Protein AF-A0A2N8NBX0-F1 (afdb_monomer_lite)

Foldseek 3Di:
DPPCPDDDDPLNVLVVLVVQLVVCVVVVDDNVVSLVVSCVVSVHDDSVVNVVSNVVNVVVVVVVVVVVVVD

Radius of gyration: 13.88 Å; chains: 1; bounding box: 39×27×31 Å

Structure (mmCIF, N/CA/C/O backbone):
data_AF-A0A2N8NBX0-F1
#
_entry.id   AF-A0A2N8NBX0-F1
#
loop_
_atom_site.group_PDB
_atom_site.id
_atom_site.type_symbol
_atom_site.label_atom_id
_atom_site.label_alt_id
_atom_site.label_comp_id
_atom_site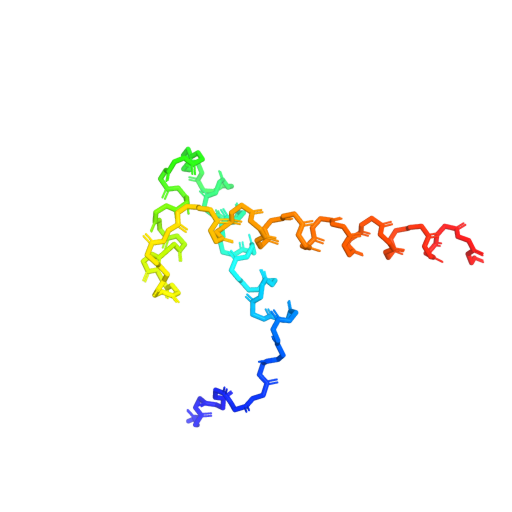.label_asym_id
_atom_site.label_entity_id
_atom_site.label_seq_id
_atom_site.pdbx_PDB_ins_code
_atom_site.Cartn_x
_atom_site.Cartn_y
_atom_site.Cartn_z
_atom_site.occupancy
_atom_site.B_iso_or_equiv
_atom_site.auth_seq_id
_atom_site.auth_comp_id
_atom_site.auth_asym_id
_atom_site.auth_atom_id
_atom_site.pdbx_PDB_model_num
ATOM 1 N N . MET A 1 1 ? -16.549 -15.826 15.551 1.00 42.50 1 MET A N 1
ATOM 2 C CA . MET A 1 1 ? -15.328 -15.007 15.694 1.00 42.50 1 MET A CA 1
ATOM 3 C C . MET A 1 1 ? -15.752 -13.557 15.571 1.00 42.50 1 MET A C 1
ATOM 5 O O . MET A 1 1 ? -16.096 -13.137 14.476 1.00 42.50 1 MET A O 1
ATOM 9 N N . GLU A 1 2 ? -15.845 -12.829 16.683 1.00 42.69 2 GLU A N 1
ATOM 10 C CA . GLU A 1 2 ? -16.106 -11.385 16.639 1.00 42.69 2 GLU A CA 1
ATOM 11 C C . GLU A 1 2 ? -14.919 -10.690 15.962 1.00 42.69 2 GLU A C 1
ATOM 13 O O . GLU A 1 2 ? -13.790 -10.757 16.452 1.00 42.69 2 GLU A O 1
ATOM 18 N N . TYR A 1 3 ? -15.167 -10.053 14.817 1.00 42.62 3 TYR A N 1
ATOM 19 C CA . TYR A 1 3 ? -14.195 -9.200 14.142 1.00 42.62 3 TYR A CA 1
ATOM 20 C C . TYR A 1 3 ? -13.898 -8.002 15.056 1.00 42.62 3 TYR A C 1
ATOM 22 O O . TYR A 1 3 ? -14.657 -7.037 15.119 1.00 42.62 3 TYR A O 1
ATOM 30 N N . ARG A 1 4 ? -12.806 -8.077 15.825 1.00 45.47 4 ARG A N 1
ATOM 31 C CA . ARG A 1 4 ? -12.305 -6.952 16.622 1.00 45.47 4 ARG A CA 1
ATOM 32 C C . ARG A 1 4 ? -11.767 -5.869 15.682 1.00 45.47 4 A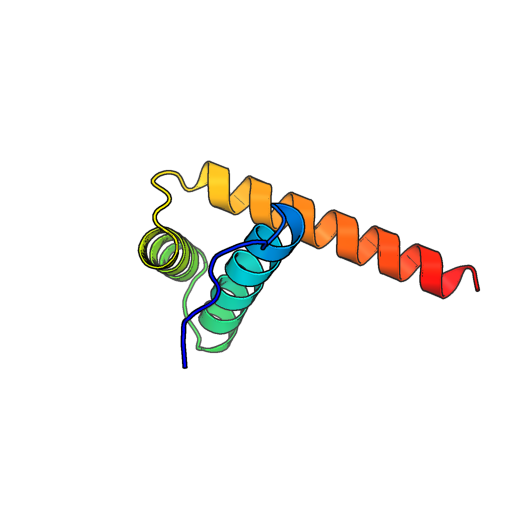RG A C 1
ATOM 34 O O . ARG A 1 4 ? -10.567 -5.762 15.478 1.00 45.47 4 ARG A O 1
ATOM 41 N N . GLU A 1 5 ? -12.641 -4.999 15.188 1.00 55.19 5 GLU A N 1
ATOM 42 C CA . GLU A 1 5 ? -12.271 -3.740 14.512 1.00 55.19 5 GLU A CA 1
ATOM 43 C C . GLU A 1 5 ? -11.572 -2.725 15.448 1.00 55.19 5 GLU A C 1
ATOM 45 O O . GLU A 1 5 ? -11.234 -1.614 15.041 1.00 55.19 5 GLU A O 1
ATOM 50 N N . LYS A 1 6 ? -11.377 -3.055 16.733 1.00 57.28 6 LYS A N 1
ATOM 51 C CA . LYS A 1 6 ? -11.388 -2.036 17.785 1.00 57.28 6 LYS A CA 1
ATOM 52 C C . LYS A 1 6 ? -10.090 -1.279 18.072 1.00 57.28 6 LYS A C 1
ATOM 54 O O . LYS A 1 6 ? -10.215 -0.249 18.716 1.00 57.28 6 LYS A O 1
ATOM 59 N N . TYR A 1 7 ? -8.900 -1.663 17.591 1.00 53.88 7 TYR A N 1
ATOM 60 C CA . TYR A 1 7 ? -7.680 -0.867 17.863 1.00 53.88 7 TYR A CA 1
ATOM 61 C C . TYR A 1 7 ? -6.596 -0.929 16.779 1.00 53.88 7 TYR A C 1
ATOM 63 O O . TYR A 1 7 ? -5.417 -0.966 17.107 1.00 53.88 7 TYR A O 1
ATOM 71 N N . LEU A 1 8 ? -6.952 -0.899 15.490 1.00 65.06 8 LEU A N 1
ATOM 72 C CA . LEU A 1 8 ? -5.929 -0.583 14.487 1.00 65.06 8 LEU A CA 1
ATOM 73 C C . LEU A 1 8 ? -5.564 0.899 14.616 1.00 65.06 8 LEU A C 1
ATOM 75 O O . LEU A 1 8 ? -6.384 1.786 14.342 1.00 65.06 8 LEU A O 1
ATOM 79 N N . THR A 1 9 ? -4.333 1.163 15.038 1.00 85.31 9 THR A N 1
ATOM 80 C CA . THR A 1 9 ? -3.715 2.483 14.963 1.00 85.31 9 THR A CA 1
ATOM 81 C C . THR A 1 9 ? -3.746 2.982 13.519 1.00 85.31 9 THR A C 1
ATOM 83 O O . THR A 1 9 ? -3.819 2.207 12.561 1.00 85.31 9 THR A O 1
ATOM 86 N N . GLN A 1 10 ? -3.667 4.299 13.321 1.00 84.69 10 GLN A N 1
ATOM 87 C CA . GLN A 1 10 ? -3.610 4.854 11.964 1.00 84.69 10 GLN A CA 1
ATOM 88 C C . GLN A 1 10 ? -2.437 4.269 11.156 1.00 84.69 10 GLN A C 1
ATOM 90 O O . GLN A 1 10 ? -2.554 4.075 9.950 1.00 84.69 10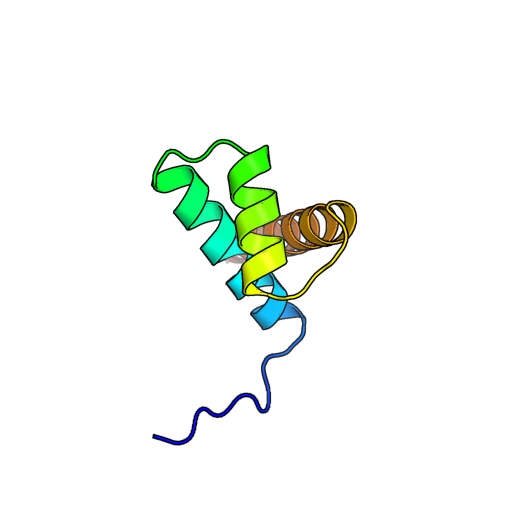 GLN A O 1
ATOM 95 N N . ALA A 1 11 ? -1.333 3.960 11.837 1.00 85.88 11 ALA A N 1
ATOM 96 C CA . ALA A 1 11 ? -0.149 3.333 11.271 1.00 85.88 11 ALA A CA 1
ATOM 97 C C . ALA A 1 11 ? -0.439 1.934 10.699 1.00 85.88 11 ALA A C 1
ATOM 99 O O . ALA A 1 11 ? -0.060 1.655 9.560 1.00 85.88 11 ALA A O 1
ATOM 100 N N . GLU A 1 12 ? -1.151 1.093 11.449 1.00 88.50 12 GLU A N 1
ATOM 101 C CA . GLU A 1 12 ? -1.528 -0.254 11.008 1.00 88.50 12 GLU A CA 1
ATOM 102 C C . GLU A 1 12 ? -2.589 -0.203 9.902 1.00 88.50 12 GLU A C 1
ATOM 104 O O . GLU A 1 12 ? -2.499 -0.942 8.926 1.00 88.50 12 GLU A O 1
ATOM 109 N N . LYS A 1 13 ? -3.550 0.733 9.978 1.00 88.62 13 LYS A N 1
ATOM 110 C CA . LYS A 1 13 ? -4.515 0.957 8.884 1.00 88.62 13 LYS A CA 1
ATOM 111 C C . LYS A 1 13 ? -3.810 1.329 7.583 1.00 88.62 13 LYS A C 1
ATOM 113 O O . LYS A 1 13 ? -4.109 0.758 6.538 1.00 88.62 13 LYS A O 1
ATOM 118 N N . ASP A 1 14 ? -2.868 2.269 7.646 1.00 91.56 14 ASP A N 1
ATOM 119 C CA . ASP A 1 14 ? -2.075 2.685 6.489 1.00 91.56 14 ASP A CA 1
ATOM 120 C C . ASP A 1 14 ? -1.293 1.500 5.887 1.00 91.56 14 ASP A C 1
ATOM 122 O O . ASP A 1 14 ? -1.205 1.377 4.665 1.00 91.56 14 ASP A O 1
ATOM 126 N N . GLU A 1 15 ? -0.754 0.609 6.726 1.00 91.31 15 GLU A N 1
ATOM 127 C CA . GLU A 1 15 ? -0.057 -0.605 6.284 1.00 91.31 15 GLU A CA 1
ATOM 128 C C . GLU A 1 15 ? -0.989 -1.628 5.642 1.00 91.31 15 GLU A C 1
ATOM 130 O O . GLU A 1 15 ? -0.658 -2.153 4.579 1.00 91.31 15 GLU A O 1
ATOM 135 N N . CYS A 1 16 ? -2.169 -1.883 6.215 1.00 91.62 16 CYS A N 1
ATOM 136 C CA . CYS A 1 16 ? -3.164 -2.765 5.605 1.00 91.62 16 CYS A CA 1
ATOM 137 C C . CYS A 1 16 ? -3.574 -2.263 4.214 1.00 91.62 16 CYS A C 1
ATOM 139 O O . CYS A 1 16 ? -3.597 -3.033 3.251 1.00 91.62 16 CYS A O 1
ATOM 141 N N . VAL A 1 17 ? -3.838 -0.958 4.093 1.00 93.56 17 VAL A N 1
ATOM 142 C CA . VAL A 1 17 ? -4.195 -0.318 2.820 1.00 93.56 17 VAL A CA 1
ATOM 143 C C . VAL A 1 17 ? -3.043 -0.424 1.816 1.00 93.56 17 VAL A C 1
ATOM 145 O O . VAL A 1 17 ? -3.264 -0.765 0.652 1.00 93.56 17 VAL A O 1
ATOM 148 N N . TYR A 1 18 ? -1.805 -0.160 2.249 1.00 94.12 18 TYR A N 1
ATOM 149 C CA . TYR A 1 18 ? -0.626 -0.266 1.389 1.00 94.12 18 TYR A CA 1
ATOM 150 C C . TYR A 1 18 ? -0.370 -1.701 0.923 1.00 94.12 18 TYR A C 1
ATOM 152 O O . TYR A 1 18 ? -0.096 -1.920 -0.254 1.00 94.12 18 TYR A O 1
ATOM 160 N N . THR A 1 19 ? -0.520 -2.673 1.818 1.00 94.69 19 THR A N 1
ATOM 161 C CA . THR A 1 19 ? -0.331 -4.098 1.524 1.00 94.69 19 THR A CA 1
ATOM 162 C C . THR A 1 19 ? -1.364 -4.586 0.517 1.00 94.69 19 THR A C 1
ATOM 164 O O . THR A 1 19 ? -1.011 -5.248 -0.455 1.00 94.69 19 THR A O 1
ATOM 167 N N . TYR A 1 20 ? -2.633 -4.205 0.687 1.00 95.06 20 TYR A N 1
ATOM 168 C CA . TYR A 1 20 ? -3.677 -4.513 -0.290 1.00 95.06 20 TYR A CA 1
ATOM 169 C C . TYR A 1 20 ? -3.373 -3.896 -1.660 1.00 95.06 20 TYR A C 1
ATOM 171 O O . TYR A 1 20 ? -3.483 -4.565 -2.685 1.00 95.06 20 TYR A O 1
ATOM 179 N N . PHE A 1 21 ? -2.956 -2.626 -1.680 1.00 94.38 21 PHE A N 1
ATOM 180 C CA . PHE A 1 21 ? -2.548 -1.952 -2.909 1.00 94.38 21 PHE A CA 1
ATOM 181 C C . PHE A 1 21 ? -1.388 -2.680 -3.604 1.00 94.38 21 PHE A C 1
ATOM 183 O O . PHE A 1 21 ? -1.463 -2.912 -4.809 1.00 94.38 21 PHE A O 1
ATOM 190 N N . GLN A 1 22 ? -0.347 -3.063 -2.860 1.00 95.06 22 GLN A N 1
ATOM 191 C CA . GLN A 1 22 ? 0.807 -3.771 -3.412 1.00 95.06 22 GLN A CA 1
ATOM 192 C C . GLN A 1 22 ? 0.406 -5.141 -3.961 1.00 95.06 22 GLN A C 1
ATOM 194 O O . GLN A 1 22 ? 0.729 -5.449 -5.101 1.00 95.06 22 GLN A O 1
ATOM 199 N N . LYS A 1 23 ? -0.415 -5.896 -3.222 1.00 95.62 23 LYS A N 1
ATOM 200 C CA . LYS A 1 23 ? -0.965 -7.173 -3.691 1.00 95.62 23 LYS A CA 1
ATOM 201 C C . LYS A 1 23 ? -1.680 -7.028 -5.038 1.00 95.62 23 LYS A C 1
ATOM 203 O O . LYS A 1 23 ? -1.517 -7.871 -5.909 1.00 95.62 23 LYS A O 1
ATOM 208 N N . LYS A 1 24 ? -2.446 -5.948 -5.238 1.00 95.31 24 LYS A N 1
ATOM 209 C CA . LYS A 1 24 ? -3.113 -5.688 -6.523 1.00 95.31 24 LYS A CA 1
ATOM 210 C C . LYS A 1 24 ? -2.134 -5.408 -7.657 1.00 95.31 24 LYS A C 1
ATOM 212 O O . LYS A 1 24 ? -2.383 -5.855 -8.773 1.00 95.31 24 LYS A O 1
ATOM 217 N N . LEU A 1 25 ? -1.036 -4.705 -7.385 1.00 94.88 25 LEU A N 1
ATOM 218 C CA . LEU A 1 25 ? 0.031 -4.539 -8.373 1.00 94.88 25 LEU A CA 1
ATOM 219 C C . LEU A 1 25 ? 0.679 -5.881 -8.728 1.00 94.88 25 LEU A C 1
ATOM 221 O O . LEU A 1 25 ? 0.880 -6.155 -9.908 1.00 94.88 25 LEU A O 1
ATOM 225 N N . ASP A 1 26 ? 0.946 -6.721 -7.729 1.00 96.00 26 ASP A N 1
ATOM 226 C CA . ASP A 1 26 ? 1.575 -8.032 -7.918 1.00 96.00 26 ASP A CA 1
ATOM 227 C C . ASP A 1 26 ? 0.652 -9.003 -8.684 1.00 96.00 26 ASP A C 1
ATOM 229 O O . ASP A 1 26 ? 1.116 -9.816 -9.478 1.00 96.00 26 ASP A O 1
ATOM 233 N N . GLU A 1 27 ? -0.670 -8.866 -8.525 1.00 95.50 27 GLU A N 1
ATOM 234 C CA . GLU A 1 27 ? -1.701 -9.546 -9.331 1.00 95.50 27 GLU A CA 1
ATOM 235 C C . GLU A 1 27 ? -1.791 -9.017 -10.783 1.00 95.50 27 GLU A C 1
ATOM 237 O O . GLU A 1 27 ? -2.588 -9.517 -11.579 1.00 95.50 27 GLU A O 1
ATOM 242 N N . GLY A 1 28 ? -0.995 -8.007 -11.149 1.00 94.44 28 GLY A N 1
ATOM 243 C CA . GLY A 1 28 ? -0.924 -7.440 -12.497 1.00 94.44 28 GLY A CA 1
ATOM 244 C C . GLY A 1 28 ? -1.830 -6.229 -12.739 1.00 94.44 28 GLY A C 1
ATOM 245 O O . GLY A 1 28 ? -1.950 -5.770 -13.878 1.00 94.44 28 GLY A O 1
ATOM 246 N N . ALA A 1 29 ? -2.478 -5.674 -11.708 1.00 94.62 29 ALA A N 1
ATOM 247 C CA . ALA A 1 29 ? -3.224 -4.431 -11.869 1.00 94.62 29 ALA A CA 1
ATOM 248 C C . ALA A 1 29 ? -2.269 -3.251 -12.101 1.00 94.62 29 ALA A C 1
ATOM 250 O O . ALA A 1 29 ? -1.211 -3.136 -11.484 1.00 94.62 29 ALA A O 1
ATOM 251 N N . ASN A 1 30 ? -2.674 -2.309 -12.952 1.00 95.69 30 ASN A N 1
ATOM 252 C CA . ASN A 1 30 ? -1.943 -1.053 -13.079 1.00 95.69 30 ASN A CA 1
ATOM 253 C C . ASN A 1 30 ? -2.156 -0.156 -11.844 1.00 95.69 30 ASN A C 1
ATOM 255 O O . ASN A 1 30 ? -3.098 -0.332 -11.065 1.00 95.69 30 ASN A O 1
ATOM 259 N N . VAL A 1 31 ? -1.292 0.852 -11.690 1.00 92.69 31 VAL A N 1
ATOM 260 C CA . VAL A 1 31 ? -1.302 1.758 -10.529 1.00 92.69 31 VAL A CA 1
ATOM 261 C C . VAL A 1 31 ? -2.664 2.417 -10.328 1.00 92.69 31 VAL A C 1
ATOM 263 O O . VAL A 1 31 ? -3.140 2.490 -9.196 1.00 92.69 31 VAL A O 1
ATOM 266 N N . THR A 1 32 ? -3.307 2.877 -11.399 1.00 94.31 32 THR A N 1
ATOM 267 C CA . THR A 1 32 ? -4.612 3.542 -11.335 1.00 94.31 32 THR A CA 1
ATOM 268 C C . THR A 1 32 ? -5.687 2.599 -10.803 1.00 94.31 32 THR A C 1
ATOM 270 O O . THR A 1 32 ? -6.368 2.931 -9.835 1.00 94.31 32 THR A O 1
ATOM 273 N N . ARG A 1 33 ? -5.789 1.393 -11.367 1.00 94.19 33 ARG A N 1
ATOM 274 C CA . ARG A 1 33 ? -6.761 0.378 -10.955 1.00 94.19 33 ARG A CA 1
ATOM 275 C C . ARG A 1 33 ? -6.537 -0.061 -9.512 1.00 94.19 33 ARG A C 1
ATOM 277 O O . ARG A 1 33 ? -7.461 0.020 -8.716 1.00 94.19 33 ARG A O 1
ATOM 284 N N . ALA A 1 34 ? -5.302 -0.391 -9.141 1.00 95.12 34 ALA A N 1
ATOM 285 C CA . ALA A 1 34 ? -4.967 -0.754 -7.765 1.00 95.12 34 ALA A CA 1
ATOM 286 C C . ALA A 1 34 ? -5.271 0.384 -6.766 1.00 95.12 34 ALA A C 1
ATOM 288 O O . ALA A 1 34 ? -5.664 0.129 -5.628 1.00 95.12 34 ALA A O 1
ATOM 289 N N . THR A 1 35 ? -5.127 1.650 -7.184 1.00 93.50 35 THR A N 1
ATOM 290 C CA . THR A 1 35 ? -5.507 2.819 -6.369 1.00 93.50 35 THR A CA 1
ATOM 291 C C . THR A 1 35 ? -7.011 2.853 -6.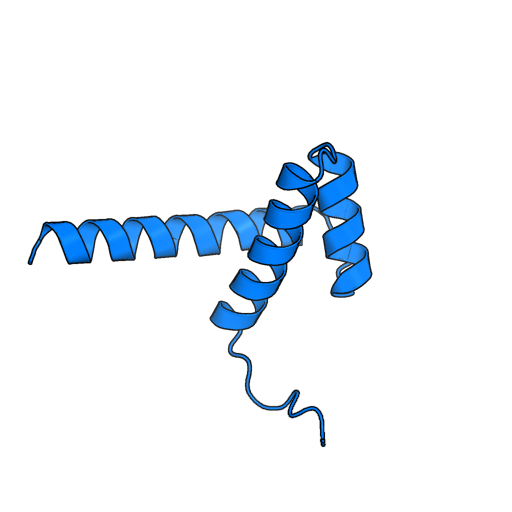114 1.00 93.50 35 THR A C 1
ATOM 293 O O . THR A 1 35 ? -7.421 2.986 -4.963 1.00 93.50 35 THR A O 1
ATOM 296 N N . TYR A 1 36 ? -7.829 2.711 -7.159 1.00 94.44 36 TYR A N 1
ATOM 297 C CA . TYR A 1 36 ? -9.288 2.707 -7.023 1.00 94.44 36 TYR A CA 1
ATOM 298 C C . TYR A 1 36 ? -9.809 1.479 -6.269 1.00 94.44 36 TYR A C 1
ATOM 300 O O . TYR A 1 36 ? -10.724 1.615 -5.456 1.00 94.44 36 TYR A O 1
ATOM 308 N N . ASP A 1 37 ? -9.193 0.312 -6.463 1.00 94.06 37 ASP A N 1
ATOM 309 C CA . ASP A 1 37 ? -9.534 -0.908 -5.730 1.00 94.06 37 ASP A CA 1
ATOM 310 C C . ASP A 1 37 ? -9.269 -0.731 -4.228 1.00 94.06 37 ASP A C 1
ATOM 312 O O . ASP A 1 37 ? -10.115 -1.075 -3.404 1.00 94.06 37 ASP A O 1
ATOM 316 N N . ALA A 1 38 ? -8.126 -0.141 -3.855 1.00 93.50 38 ALA A N 1
ATOM 317 C CA . ALA A 1 38 ? -7.812 0.165 -2.459 1.00 93.50 38 ALA A CA 1
ATOM 318 C C . ALA A 1 38 ? -8.750 1.240 -1.879 1.00 93.50 38 ALA A C 1
ATOM 320 O O . ALA A 1 38 ? -9.212 1.124 -0.748 1.00 93.50 38 ALA A O 1
ATOM 321 N N . MET A 1 39 ? -9.084 2.275 -2.652 1.00 93.62 39 MET A N 1
ATOM 322 C CA . MET A 1 39 ? -10.048 3.296 -2.227 1.00 93.62 39 MET A CA 1
ATOM 323 C C . MET A 1 39 ? -11.433 2.700 -1.957 1.00 93.62 39 MET A C 1
ATOM 325 O O . MET A 1 39 ? -12.039 3.011 -0.935 1.00 93.62 39 MET A O 1
ATOM 329 N N . THR A 1 40 ? -11.894 1.807 -2.834 1.00 93.56 40 THR A N 1
ATOM 330 C CA . THR A 1 40 ? -13.181 1.113 -2.699 1.00 93.56 40 THR A CA 1
ATOM 331 C C . THR A 1 40 ? -13.185 0.182 -1.490 1.00 93.56 40 THR A C 1
ATOM 333 O O . THR A 1 40 ? -14.101 0.247 -0.676 1.00 93.56 40 THR A O 1
ATOM 336 N N . ALA A 1 41 ? -12.144 -0.640 -1.332 1.00 91.75 41 ALA A N 1
ATOM 337 C CA . ALA A 1 41 ? -12.061 -1.630 -0.259 1.00 91.75 41 ALA A CA 1
ATOM 338 C C . ALA A 1 41 ? -11.996 -1.007 1.147 1.00 91.75 41 ALA A C 1
ATOM 340 O O . ALA A 1 41 ? -12.495 -1.598 2.100 1.00 91.75 41 ALA A O 1
ATOM 341 N N . PHE A 1 42 ? -11.401 0.183 1.279 1.00 88.62 42 PHE A N 1
ATOM 342 C CA . PHE A 1 42 ? -11.198 0.849 2.572 1.00 88.62 42 PHE A CA 1
ATOM 343 C C . PHE A 1 42 ? -12.032 2.131 2.755 1.00 88.62 42 PHE A C 1
ATOM 345 O O . PHE A 1 42 ? -11.886 2.822 3.761 1.00 88.62 42 PHE A O 1
ATOM 352 N N . GLY A 1 43 ? -12.921 2.455 1.809 1.00 88.44 43 GLY A N 1
ATOM 353 C CA . GLY A 1 43 ? -13.909 3.532 1.943 1.00 88.44 43 GLY A CA 1
ATOM 354 C C . GLY A 1 43 ? -13.379 4.964 1.780 1.00 88.44 43 GLY A C 1
ATOM 355 O O . GLY A 1 43 ? -14.024 5.909 2.239 1.00 88.44 43 GLY A O 1
ATOM 356 N N . PHE A 1 44 ? -12.229 5.170 1.130 1.00 87.50 44 PHE A N 1
ATOM 357 C CA . PHE A 1 44 ? -11.680 6.513 0.893 1.00 87.50 44 PHE A CA 1
ATOM 358 C C . PHE A 1 44 ? -12.124 7.088 -0.453 1.00 87.50 44 PHE A C 1
ATOM 360 O O . PHE A 1 44 ? -12.226 6.380 -1.449 1.00 87.50 44 PHE A O 1
ATOM 367 N N . ARG A 1 45 ? -12.327 8.409 -0.510 1.00 86.06 45 ARG A N 1
ATOM 368 C CA . ARG A 1 45 ? -12.857 9.090 -1.707 1.00 86.06 45 ARG A CA 1
ATOM 369 C C . ARG A 1 45 ? -11.804 9.766 -2.586 1.00 86.06 45 ARG A C 1
ATOM 371 O O . ARG A 1 45 ? -12.138 10.184 -3.688 1.00 86.06 45 ARG A O 1
ATOM 378 N N . THR A 1 46 ? -10.549 9.887 -2.139 1.00 87.12 46 THR A N 1
ATOM 379 C CA . THR A 1 46 ? -9.529 10.671 -2.862 1.00 87.12 46 THR A CA 1
ATOM 380 C C . THR A 1 46 ? -8.220 9.906 -3.114 1.00 87.12 46 THR A C 1
ATOM 382 O O . THR A 1 46 ? -7.644 9.350 -2.173 1.00 87.12 46 THR A O 1
ATOM 385 N N . PRO A 1 47 ? -7.664 9.955 -4.345 1.00 88.00 47 PRO A N 1
ATOM 386 C CA . PRO A 1 47 ? -6.342 9.393 -4.650 1.00 88.00 47 PRO A CA 1
ATOM 387 C C . PRO A 1 47 ? -5.212 10.015 -3.819 1.00 88.00 47 PRO A C 1
ATOM 389 O O . PRO A 1 47 ? -4.249 9.334 -3.464 1.00 88.00 47 PRO A O 1
ATOM 392 N N . GLN A 1 48 ? -5.352 11.292 -3.442 1.00 91.62 48 GL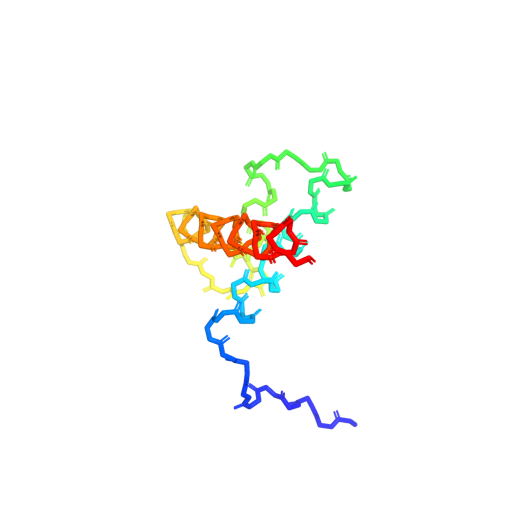N A N 1
ATOM 393 C CA . GLN A 1 48 ? -4.398 11.990 -2.576 1.00 91.62 48 GLN A CA 1
ATOM 394 C C . GLN A 1 48 ? -4.233 11.296 -1.216 1.00 91.62 48 GLN A C 1
ATOM 396 O O . GLN A 1 48 ? -3.124 11.229 -0.684 1.00 91.62 48 GLN A O 1
ATOM 401 N N . THR A 1 49 ? -5.317 10.735 -0.669 1.00 91.69 49 THR A N 1
ATOM 402 C CA . THR A 1 49 ? -5.266 9.967 0.583 1.00 91.69 49 THR A CA 1
ATOM 403 C C . THR A 1 49 ? -4.381 8.737 0.410 1.00 91.69 49 THR A C 1
ATOM 405 O O . THR A 1 49 ? -3.472 8.518 1.210 1.00 91.69 49 THR A O 1
ATOM 408 N N . MET A 1 50 ? -4.562 7.991 -0.685 1.00 93.75 50 MET A N 1
ATOM 409 C CA . MET A 1 50 ? -3.733 6.824 -0.989 1.00 93.75 50 MET A CA 1
ATOM 410 C C . MET A 1 50 ? -2.259 7.202 -1.180 1.00 93.75 50 MET A C 1
ATOM 412 O O . MET A 1 50 ? -1.373 6.529 -0.656 1.00 93.75 50 MET A O 1
ATOM 416 N N . TYR A 1 51 ? -1.975 8.299 -1.883 1.00 94.25 51 TYR A N 1
ATOM 417 C CA . TYR A 1 51 ? -0.608 8.799 -2.036 1.00 94.25 51 TYR A CA 1
ATOM 418 C C . TYR A 1 51 ? 0.052 9.097 -0.679 1.00 94.25 51 TYR A C 1
ATOM 420 O O . TYR A 1 51 ? 1.172 8.652 -0.415 1.00 94.25 51 TYR A O 1
ATOM 428 N N . ASN A 1 52 ? -0.662 9.783 0.218 1.00 94.38 52 ASN A N 1
ATOM 429 C CA . ASN A 1 52 ? -0.169 10.094 1.560 1.00 94.38 52 ASN A CA 1
ATOM 430 C C . ASN A 1 52 ? 0.060 8.829 2.403 1.00 94.38 52 ASN A C 1
ATOM 432 O O . ASN A 1 52 ? 1.026 8.767 3.165 1.00 94.38 52 ASN A O 1
ATOM 436 N N . ILE A 1 53 ? -0.795 7.811 2.262 1.00 93.44 53 ILE A N 1
ATOM 437 C CA . ILE A 1 53 ? -0.617 6.493 2.892 1.00 93.44 53 ILE A CA 1
ATOM 438 C C . ILE A 1 53 ? 0.677 5.837 2.399 1.00 93.44 53 ILE A C 1
ATOM 440 O O . ILE A 1 53 ? 1.546 5.527 3.213 1.00 93.44 53 ILE A O 1
ATOM 444 N N . ARG A 1 54 ? 0.866 5.718 1.074 1.00 93.06 54 ARG A N 1
ATOM 445 C CA . ARG A 1 54 ? 2.092 5.142 0.482 1.00 93.06 54 ARG A CA 1
ATOM 446 C C . ARG A 1 54 ? 3.342 5.844 0.995 1.00 93.06 54 ARG A C 1
ATOM 448 O O . ARG A 1 54 ? 4.299 5.189 1.395 1.00 93.06 54 ARG A O 1
ATOM 455 N N . ARG A 1 55 ? 3.326 7.180 1.005 1.00 95.19 55 ARG A N 1
ATOM 456 C CA . ARG A 1 55 ? 4.453 7.990 1.476 1.00 95.19 55 ARG A CA 1
ATOM 457 C C . ARG A 1 55 ? 4.783 7.705 2.944 1.00 95.19 55 ARG A C 1
ATOM 459 O O . ARG A 1 55 ? 5.955 7.543 3.269 1.00 95.19 55 ARG A O 1
ATOM 466 N N . ARG A 1 56 ? 3.775 7.631 3.821 1.00 94.19 56 ARG A N 1
ATOM 467 C CA . ARG A 1 56 ? 3.967 7.355 5.256 1.00 94.19 56 ARG A CA 1
ATOM 468 C C . ARG A 1 56 ? 4.500 5.948 5.514 1.00 94.19 56 ARG A C 1
ATOM 470 O O . ARG A 1 56 ? 5.382 5.797 6.353 1.00 94.19 56 ARG A O 1
ATOM 477 N N . VAL A 1 57 ? 4.000 4.939 4.802 1.00 92.94 57 VAL A N 1
ATOM 478 C CA . VAL A 1 57 ? 4.472 3.551 4.951 1.00 92.94 57 VAL A CA 1
ATOM 479 C C . VAL A 1 57 ? 5.913 3.411 4.461 1.00 92.94 57 VAL A C 1
ATOM 481 O O . VAL A 1 57 ? 6.759 2.950 5.219 1.00 92.94 57 VAL A O 1
ATOM 484 N N . LYS A 1 58 ? 6.234 3.914 3.259 1.00 93.25 58 LYS A N 1
ATOM 485 C CA . LYS A 1 58 ? 7.607 3.870 2.722 1.00 93.25 58 LYS A CA 1
ATOM 486 C C . LYS A 1 58 ? 8.619 4.579 3.620 1.00 93.25 58 LYS A C 1
ATOM 488 O O . LYS A 1 58 ? 9.730 4.093 3.792 1.00 93.25 58 LYS A O 1
ATOM 493 N N . ARG A 1 59 ? 8.240 5.716 4.218 1.00 93.94 59 ARG A N 1
ATOM 494 C CA . ARG A 1 59 ? 9.115 6.426 5.161 1.00 93.94 59 ARG A CA 1
ATOM 495 C C . ARG A 1 59 ? 9.427 5.572 6.391 1.00 93.94 59 ARG A C 1
ATOM 497 O O . ARG A 1 59 ? 10.584 5.482 6.772 1.00 93.94 59 ARG A O 1
ATOM 504 N N . ARG A 1 60 ? 8.415 4.917 6.969 1.00 91.12 60 ARG A N 1
ATOM 505 C CA . ARG A 1 60 ? 8.591 4.032 8.132 1.00 91.12 60 ARG A CA 1
ATOM 506 C C . ARG A 1 60 ? 9.432 2.801 7.809 1.00 91.12 60 ARG A C 1
ATOM 508 O O . ARG A 1 60 ? 10.269 2.429 8.618 1.00 91.12 60 ARG A O 1
ATOM 515 N N . GLN A 1 61 ? 9.248 2.212 6.628 1.00 89.44 61 GLN A N 1
ATOM 516 C CA . GLN A 1 61 ? 10.092 1.110 6.156 1.00 89.44 61 GLN A CA 1
ATOM 517 C C . GLN A 1 61 ? 11.559 1.541 6.061 1.00 89.44 61 GLN A C 1
ATOM 519 O O . GLN A 1 61 ? 12.414 0.896 6.652 1.00 89.44 61 GLN A O 1
ATOM 524 N N . ALA A 1 62 ? 11.837 2.692 5.441 1.00 91.38 62 ALA A N 1
ATOM 525 C CA . ALA A 1 62 ? 13.196 3.225 5.353 1.00 91.38 62 ALA A CA 1
ATOM 526 C C . ALA A 1 62 ? 13.797 3.586 6.728 1.00 91.38 62 ALA A C 1
ATOM 528 O O . ALA A 1 62 ? 14.988 3.398 6.955 1.00 91.38 62 ALA A O 1
ATOM 529 N N . GLU A 1 63 ? 12.995 4.116 7.658 1.00 90.62 63 GLU A N 1
ATOM 530 C CA . GLU A 1 63 ? 13.423 4.374 9.042 1.00 90.62 63 GLU A CA 1
ATOM 531 C C . GLU A 1 63 ? 13.766 3.065 9.781 1.00 90.62 63 GLU A C 1
ATOM 533 O O . GLU A 1 63 ? 14.771 3.008 10.489 1.00 90.62 63 GLU A O 1
ATOM 538 N N . ALA A 1 64 ? 12.973 2.007 9.588 1.00 87.25 64 ALA A N 1
ATOM 539 C CA . ALA A 1 64 ? 13.226 0.689 10.166 1.00 87.25 64 ALA A CA 1
ATOM 540 C C . ALA A 1 64 ? 14.470 0.015 9.562 1.00 87.25 64 ALA A C 1
ATOM 542 O O . ALA A 1 64 ? 15.279 -0.539 10.300 1.00 87.25 64 ALA A O 1
ATOM 543 N N . GLU A 1 65 ? 14.658 0.108 8.244 1.00 87.94 65 GLU A N 1
ATOM 544 C CA . GLU A 1 65 ? 15.851 -0.393 7.548 1.00 87.94 65 GLU A CA 1
ATOM 545 C C . GLU A 1 65 ? 17.127 0.285 8.055 1.00 87.94 65 GLU A C 1
ATOM 547 O O . GLU A 1 65 ? 18.094 -0.403 8.368 1.00 87.94 65 GLU A O 1
ATOM 552 N N . LYS A 1 66 ? 17.116 1.616 8.216 1.00 86.19 66 LYS A N 1
ATOM 553 C CA . LYS A 1 66 ? 18.247 2.353 8.804 1.00 86.19 66 LYS A CA 1
ATOM 554 C C . LYS A 1 66 ? 18.546 1.898 10.227 1.00 86.19 66 LYS A C 1
ATOM 556 O O . LYS A 1 66 ? 19.683 1.577 10.536 1.00 86.19 66 LYS A O 1
ATOM 561 N N . ARG A 1 67 ? 17.515 1.801 11.071 1.00 78.12 67 ARG A N 1
ATOM 562 C CA . ARG A 1 67 ? 17.677 1.347 12.457 1.00 78.12 67 ARG A CA 1
ATOM 563 C C 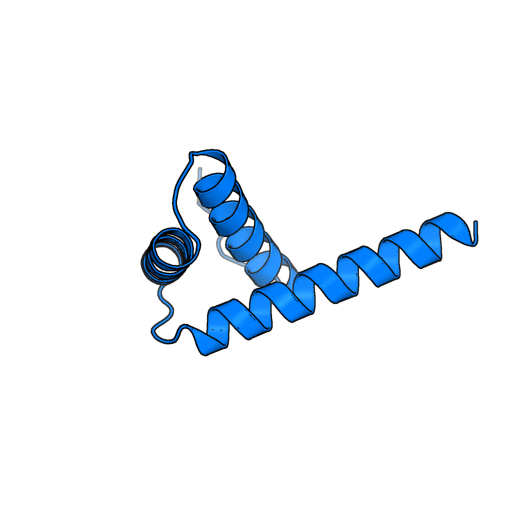. ARG A 1 67 ? 18.260 -0.065 12.549 1.00 78.12 67 ARG A C 1
ATOM 565 O O . ARG A 1 67 ? 19.010 -0.328 13.475 1.00 78.12 67 ARG A O 1
ATOM 572 N N . ASN A 1 68 ? 17.913 -0.954 11.621 1.00 71.75 68 ASN A N 1
ATOM 573 C CA . ASN A 1 68 ? 18.458 -2.312 11.575 1.00 71.75 68 ASN A CA 1
ATOM 574 C C . ASN A 1 68 ? 19.881 -2.374 11.001 1.00 71.75 68 ASN A C 1
ATOM 576 O O . ASN A 1 68 ? 20.580 -3.340 11.270 1.00 71.75 68 ASN A O 1
ATOM 580 N N . ALA A 1 69 ? 20.295 -1.388 10.202 1.00 71.00 69 ALA A N 1
ATOM 581 C CA . ALA A 1 69 ? 21.660 -1.282 9.685 1.00 71.00 69 ALA A CA 1
ATOM 582 C C . ALA A 1 69 ? 22.640 -0.668 10.704 1.00 71.00 69 ALA A C 1
ATOM 584 O O . ALA A 1 69 ? 23.842 -0.887 10.593 1.00 71.00 69 ALA A O 1
ATOM 585 N N . ASP A 1 70 ? 22.124 0.087 11.680 1.00 58.41 70 ASP A N 1
ATOM 586 C CA . ASP A 1 70 ? 22.897 0.718 12.758 1.00 58.41 70 ASP A CA 1
ATOM 587 C C . ASP A 1 70 ? 23.092 -0.192 14.003 1.00 58.41 70 ASP A C 1
ATOM 589 O O . ASP A 1 70 ? 23.704 0.245 14.980 1.00 58.41 70 ASP A O 1
ATOM 593 N N . VAL A 1 71 ? 22.569 -1.430 13.995 1.00 54.25 71 VAL A N 1
ATOM 594 C CA . VAL A 1 71 ? 22.687 -2.449 15.071 1.00 54.25 71 VAL A CA 1
ATOM 595 C C . VAL A 1 71 ? 23.589 -3.589 14.619 1.00 54.25 71 VAL A C 1
ATOM 597 O O . VAL A 1 71 ? 24.439 -4.007 15.437 1.00 54.25 71 VAL A O 1
#

Sequence (71 aa):
MEYREKYLTQAEKDECVYTYFQKKLDEGANVTRATYDAMTAFGFRTPQTMYNIRRRVKRRQAEAEKRNADV

pLDDT: mean 85.59, std 14.76, range [42.5, 96.0]

Secondary structure (DSSP, 8-state):
-----TT--HHHHHHHHHHHHHHHHHTT--HHHHHHHHHHHHT---HHHHHHHHHHHHHHHHHHHHHHH--